Protein AF-Q8KLW8-F1 (afdb_monomer_lite)

pLDDT: mean 90.14, std 6.95, range [60.44, 97.25]

InterPro domains:
  IPR003679 Aminoglycoside N(3)-acetyltransferase-like [PF02522] (6-79)
  IPR003679 Aminoglycoside N(3)-acetyltransferase-like [PTHR11104] (5-79)
  IPR028345 Aminoglycoside 3-N-acetyltransferase-like [SSF110710] (2-79)

Structure (mmCIF, N/CA/C/O backbone):
data_AF-Q8KLW8-F1
#
_entry.id   AF-Q8KLW8-F1
#
loop_
_atom_site.group_PDB
_atom_site.id
_atom_site.type_symbol
_atom_site.label_atom_id
_atom_site.label_alt_id
_atom_site.label_comp_id
_atom_site.label_asym_id
_atom_site.label_entity_id
_atom_site.label_seq_id
_atom_site.pdbx_PDB_ins_code
_atom_site.Cartn_x
_atom_site.Cartn_y
_atom_site.Cartn_z
_atom_site.occupancy
_atom_site.B_iso_or_equiv
_atom_site.auth_seq_id
_atom_site.auth_comp_id
_atom_site.auth_asym_id
_atom_site.auth_atom_id
_atom_site.pdbx_PDB_model_num
ATOM 1 N N . ALA A 1 1 ? -2.479 11.472 8.873 1.00 60.44 1 ALA A N 1
ATOM 2 C CA . ALA A 1 1 ? -2.227 11.872 7.474 1.00 60.44 1 ALA A CA 1
ATOM 3 C C . ALA A 1 1 ? -3.554 12.273 6.837 1.00 60.44 1 ALA A C 1
ATOM 5 O O . ALA A 1 1 ? -4.484 11.481 6.897 1.00 60.44 1 ALA A O 1
ATOM 6 N N . THR A 1 2 ? -3.674 13.494 6.310 1.00 70.31 2 THR A N 1
ATOM 7 C CA . THR A 1 2 ? -4.938 14.055 5.779 1.00 70.31 2 THR A CA 1
ATOM 8 C C . THR A 1 2 ? -4.893 14.348 4.278 1.00 70.31 2 THR A C 1
ATOM 10 O O . THR A 1 2 ? -5.910 14.734 3.710 1.00 70.31 2 THR A O 1
ATOM 13 N N . SER A 1 3 ? -3.745 14.155 3.621 1.00 81.88 3 SER A N 1
ATOM 14 C CA . SER A 1 3 ? -3.602 14.447 2.195 1.00 81.88 3 SER A CA 1
ATOM 15 C C . SER A 1 3 ? -4.456 13.498 1.342 1.00 81.88 3 SER A C 1
ATOM 17 O O . SER A 1 3 ? -4.442 12.280 1.587 1.00 81.88 3 SER A O 1
ATOM 19 N N . PRO A 1 4 ? -5.193 14.020 0.346 1.00 82.75 4 PRO A N 1
ATOM 20 C CA . PRO A 1 4 ? -5.964 13.194 -0.573 1.00 82.75 4 PRO A CA 1
ATOM 21 C C . PRO A 1 4 ? -5.042 12.293 -1.401 1.00 82.75 4 PRO A C 1
ATOM 23 O O . PRO A 1 4 ? -3.856 12.582 -1.570 1.00 82.75 4 PRO A O 1
ATOM 26 N N . VAL A 1 5 ? -5.588 11.178 -1.880 1.00 89.25 5 VAL A N 1
ATOM 27 C CA . VAL A 1 5 ? -4.914 10.324 -2.865 1.00 89.25 5 VAL A CA 1
ATOM 28 C C . VAL A 1 5 ? -4.935 11.045 -4.213 1.00 89.25 5 VAL A C 1
ATOM 30 O O . VAL A 1 5 ?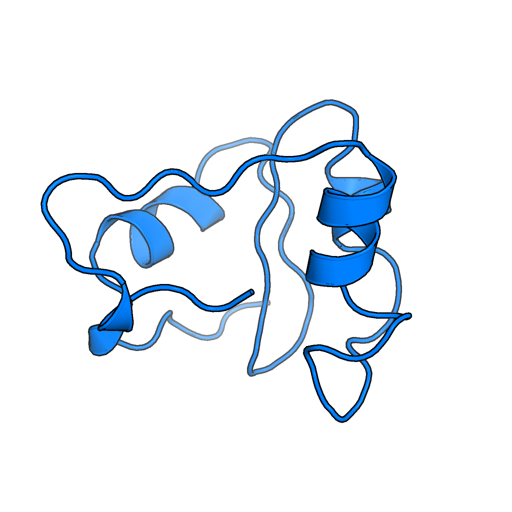 -5.897 11.752 -4.519 1.00 89.25 5 VAL A O 1
ATOM 33 N N . THR A 1 6 ? -3.870 10.919 -5.003 1.00 89.38 6 THR A N 1
ATOM 34 C CA . THR A 1 6 ? -3.835 11.529 -6.332 1.00 89.38 6 THR A CA 1
ATOM 35 C C . THR A 1 6 ? -4.852 10.829 -7.252 1.00 89.38 6 THR A C 1
ATOM 37 O O . THR A 1 6 ? -4.998 9.606 -7.176 1.00 89.38 6 THR A O 1
ATOM 40 N N . PRO A 1 7 ? -5.611 11.562 -8.091 1.00 86.81 7 PRO A N 1
ATOM 41 C CA . PRO A 1 7 ? -6.717 10.973 -8.857 1.00 86.81 7 PRO A CA 1
ATOM 42 C C . PRO A 1 7 ? -6.317 9.841 -9.816 1.00 86.81 7 PRO A C 1
ATOM 44 O O . PRO A 1 7 ? -7.148 9.002 -10.152 1.00 86.81 7 PRO A O 1
ATOM 47 N N . ASP A 1 8 ? -5.057 9.809 -10.244 1.00 89.88 8 ASP A N 1
ATOM 48 C CA . ASP A 1 8 ? -4.476 8.809 -11.142 1.00 89.88 8 ASP A CA 1
ATOM 49 C C . ASP A 1 8 ? -4.302 7.422 -10.498 1.00 89.88 8 ASP A C 1
ATOM 51 O O . ASP A 1 8 ? -4.283 6.425 -11.213 1.00 89.88 8 ASP A O 1
ATOM 55 N N . LEU A 1 9 ? -4.267 7.324 -9.162 1.00 89.88 9 LEU A N 1
ATOM 56 C CA . LEU A 1 9 ? -4.162 6.046 -8.436 1.00 89.88 9 LEU A CA 1
ATOM 57 C C . LEU A 1 9 ? -5.491 5.275 -8.331 1.00 89.88 9 LEU A C 1
ATOM 59 O O . LEU A 1 9 ? -5.513 4.131 -7.867 1.00 89.88 9 LEU A O 1
ATOM 63 N N . GLY A 1 10 ? -6.607 5.897 -8.719 1.00 90.44 10 GLY A N 1
ATOM 64 C CA . GLY A 1 10 ? -7.927 5.271 -8.765 1.00 90.44 10 GLY A CA 1
ATOM 65 C C . GLY A 1 10 ? -8.700 5.218 -7.437 1.00 90.44 10 GLY A C 1
ATOM 66 O O . GLY A 1 10 ? -8.202 5.503 -6.345 1.00 90.44 10 GLY A O 1
ATOM 67 N N . VAL A 1 11 ? -9.976 4.827 -7.545 1.00 93.06 11 VAL A N 1
ATOM 68 C CA . VAL A 1 11 ? -10.957 4.859 -6.440 1.00 93.06 11 VAL A CA 1
ATOM 69 C C . VAL A 1 11 ? -10.632 3.892 -5.299 1.00 93.06 11 VAL A C 1
ATOM 71 O O . VAL A 1 11 ? -10.959 4.168 -4.145 1.00 93.06 11 VAL A O 1
ATOM 74 N N . VAL A 1 12 ? -9.979 2.762 -5.589 1.00 93.50 12 VAL A N 1
ATOM 75 C CA . VAL A 1 12 ? -9.610 1.773 -4.563 1.00 93.50 12 VAL A CA 1
ATOM 76 C C . VAL A 1 12 ? -8.626 2.393 -3.580 1.00 93.50 12 VAL A C 1
ATOM 78 O O . VAL A 1 12 ? -8.877 2.375 -2.380 1.00 93.50 12 VAL A O 1
ATOM 81 N N . SER A 1 13 ? -7.564 3.020 -4.084 1.00 92.19 13 SER A N 1
ATOM 82 C CA . SER A 1 13 ? -6.563 3.702 -3.266 1.00 92.19 13 SER A CA 1
ATOM 83 C C . SER A 1 13 ? -7.196 4.781 -2.390 1.00 92.19 13 SER A C 1
ATOM 85 O O . SER A 1 13 ? -6.882 4.858 -1.207 1.00 92.19 13 SER A O 1
ATOM 87 N N . ASP A 1 14 ? -8.126 5.571 -2.939 1.00 91.81 14 ASP A N 1
ATOM 88 C CA . ASP A 1 14 ? -8.806 6.655 -2.225 1.00 91.81 14 ASP A CA 1
ATOM 89 C C . ASP A 1 14 ? -9.799 6.147 -1.160 1.00 91.81 14 ASP A C 1
ATOM 91 O O . ASP A 1 14 ? -9.897 6.716 -0.076 1.00 91.81 14 ASP A O 1
ATOM 95 N N . THR A 1 15 ? -10.500 5.043 -1.411 1.00 94.81 15 THR A N 1
ATOM 96 C CA . THR A 1 15 ? -11.467 4.469 -0.457 1.00 94.81 15 THR A CA 1
ATOM 97 C C . THR A 1 15 ? -10.805 3.613 0.622 1.00 94.81 15 THR A C 1
ATOM 99 O O . THR A 1 15 ? -11.167 3.723 1.794 1.00 94.81 15 THR A O 1
ATOM 102 N N . PHE A 1 16 ? -9.808 2.804 0.256 1.00 95.31 16 PHE A N 1
ATOM 103 C CA . PHE A 1 16 ? -9.195 1.795 1.118 1.00 95.31 16 PHE A CA 1
ATOM 104 C C . PHE A 1 16 ? -8.606 2.384 2.400 1.00 95.31 16 PHE A C 1
ATOM 106 O O . PHE A 1 16 ? -8.893 1.894 3.489 1.00 95.31 16 PHE A O 1
ATOM 113 N N . TRP A 1 17 ? -7.847 3.482 2.308 1.00 94.00 17 TRP A N 1
ATOM 114 C CA . TRP A 1 17 ? -7.205 4.080 3.486 1.00 94.00 17 TRP A CA 1
ATOM 115 C C . TRP A 1 17 ? -8.190 4.660 4.513 1.00 94.00 17 TRP A C 1
ATOM 117 O O . TRP A 1 17 ? -7.786 4.948 5.638 1.00 94.00 17 TRP A O 1
ATOM 127 N N . ARG A 1 18 ? -9.460 4.857 4.132 1.00 93.75 18 ARG A N 1
ATOM 128 C CA . ARG A 1 18 ? -10.529 5.386 4.996 1.00 93.75 18 ARG A CA 1
ATOM 129 C C . ARG A 1 18 ? -11.364 4.300 5.665 1.00 93.75 18 ARG A C 1
ATOM 131 O O . ARG A 1 18 ? -12.251 4.625 6.453 1.00 93.75 18 ARG A O 1
ATOM 138 N N . LEU A 1 19 ? -11.113 3.030 5.353 1.00 96.38 19 LEU A N 1
ATOM 139 C CA . LEU A 1 19 ? -11.813 1.929 5.998 1.00 96.38 19 LEU A CA 1
ATOM 140 C C . LEU A 1 19 ? -11.401 1.813 7.479 1.00 96.38 19 LEU A C 1
ATOM 142 O O . LEU A 1 19 ? -10.267 2.145 7.841 1.00 96.38 19 LEU A O 1
ATOM 146 N N . PRO A 1 20 ? -12.295 1.316 8.354 1.00 96.00 20 PRO A N 1
ATOM 147 C CA . PRO A 1 20 ? -11.950 1.042 9.743 1.00 96.00 20 PRO A CA 1
ATOM 148 C C . PRO A 1 20 ? -10.734 0.115 9.849 1.00 96.00 20 PRO A C 1
ATOM 150 O O . PRO A 1 20 ? -10.612 -0.851 9.098 1.00 96.00 20 PRO A O 1
ATOM 153 N N . ASN A 1 21 ? -9.865 0.382 10.826 1.00 94.69 21 ASN A N 1
ATOM 154 C CA . ASN A 1 21 ? -8.665 -0.410 11.129 1.00 94.69 21 ASN A CA 1
ATOM 155 C C . ASN A 1 21 ? -7.575 -0.419 10.038 1.00 94.69 21 ASN A C 1
ATOM 157 O O . ASN A 1 21 ? -6.621 -1.191 10.144 1.00 94.69 21 ASN A O 1
ATOM 161 N N . VAL A 1 22 ? -7.668 0.449 9.026 1.00 96.62 22 VAL A N 1
ATOM 162 C CA . VAL A 1 22 ? -6.583 0.662 8.061 1.00 96.62 22 VAL A CA 1
ATOM 163 C C . VAL A 1 22 ? -5.594 1.678 8.619 1.00 96.62 22 VAL A C 1
ATOM 165 O O . VAL A 1 22 ? -5.965 2.771 9.050 1.00 96.62 22 VAL A O 1
ATOM 168 N N . LYS A 1 23 ? -4.311 1.314 8.626 1.00 94.62 23 LYS A N 1
ATOM 169 C CA . LYS A 1 23 ? -3.218 2.206 9.011 1.00 94.62 23 LYS A CA 1
ATOM 170 C C . LYS A 1 23 ? -2.664 2.891 7.765 1.00 94.62 23 LYS A C 1
ATOM 172 O O . LYS A 1 23 ? -2.561 2.269 6.711 1.00 94.62 23 LYS A O 1
ATOM 177 N N . ARG A 1 24 ? -2.290 4.167 7.881 1.00 93.12 24 ARG A N 1
ATOM 178 C CA . ARG A 1 24 ? -1.703 4.955 6.785 1.00 93.12 24 ARG A CA 1
ATOM 179 C C . ARG A 1 24 ? -0.443 5.672 7.256 1.00 93.12 24 ARG A C 1
ATOM 181 O O . ARG A 1 24 ? -0.476 6.327 8.298 1.00 93.12 24 ARG A O 1
ATOM 188 N N . SER A 1 25 ? 0.635 5.584 6.479 1.00 90.31 25 SER A N 1
ATOM 189 C CA . SER A 1 25 ? 1.878 6.298 6.781 1.00 90.31 25 SER A CA 1
ATOM 190 C C . SER A 1 25 ? 1.722 7.818 6.626 1.00 90.31 25 SER A C 1
ATOM 192 O O . SER A 1 25 ? 0.839 8.322 5.925 1.00 90.31 25 SER A O 1
ATOM 194 N N . ALA A 1 26 ? 2.572 8.580 7.316 1.00 86.56 26 ALA A N 1
ATOM 195 C CA . ALA A 1 26 ? 2.530 10.042 7.340 1.00 86.56 26 ALA A CA 1
ATOM 196 C C . ALA A 1 26 ? 3.541 10.667 6.358 1.00 86.56 26 ALA A C 1
ATOM 198 O O . ALA A 1 26 ? 4.499 11.309 6.776 1.00 86.56 26 ALA A O 1
ATOM 199 N N . HIS A 1 27 ? 3.325 10.482 5.050 1.00 84.06 27 HIS A N 1
ATOM 200 C CA . HIS A 1 27 ? 4.196 11.006 3.986 1.00 84.06 27 HIS A CA 1
ATOM 201 C C . HIS A 1 27 ? 3.388 11.427 2.739 1.00 84.06 27 HIS A C 1
ATOM 203 O O . HIS A 1 27 ? 2.305 10.881 2.532 1.00 84.06 27 HIS A O 1
ATOM 209 N N . PRO A 1 28 ? 3.868 12.348 1.876 1.00 83.25 28 PRO A N 1
ATOM 210 C CA . PRO A 1 28 ? 3.212 12.640 0.595 1.00 83.25 28 PRO A CA 1
ATOM 211 C C . PRO A 1 28 ? 3.043 11.410 -0.312 1.00 83.25 28 PRO A C 1
ATOM 213 O O . PRO A 1 28 ? 1.984 11.229 -0.903 1.00 83.25 28 PRO A O 1
ATOM 216 N N . PHE A 1 29 ? 4.038 10.518 -0.343 1.00 84.50 29 PHE A N 1
ATOM 217 C CA . PHE A 1 29 ? 3.965 9.200 -0.996 1.00 84.50 29 PHE A CA 1
ATOM 218 C C . PHE A 1 29 ? 3.491 8.119 -0.006 1.00 84.50 29 PHE A C 1
ATOM 220 O O . PHE A 1 29 ? 4.221 7.185 0.314 1.00 84.50 29 PHE A O 1
ATOM 227 N N . ALA A 1 30 ? 2.318 8.322 0.595 1.00 89.50 30 ALA A N 1
ATOM 228 C CA . ALA A 1 30 ? 1.815 7.455 1.661 1.00 89.50 30 ALA A CA 1
ATOM 229 C C . ALA A 1 30 ? 1.462 6.040 1.177 1.00 89.50 30 ALA A C 1
ATOM 231 O O . ALA A 1 30 ? 0.930 5.859 0.087 1.00 89.50 30 ALA A O 1
ATOM 232 N N . PHE A 1 31 ? 1.621 5.072 2.080 1.00 92.44 31 PHE A N 1
ATOM 233 C CA . PHE A 1 31 ? 1.121 3.705 1.944 1.00 92.44 31 PHE A CA 1
ATOM 234 C C . PHE A 1 31 ? 0.014 3.462 2.970 1.00 92.44 31 PHE A C 1
ATOM 236 O O . PHE A 1 31 ? 0.040 4.027 4.069 1.00 92.44 31 PHE A O 1
ATOM 243 N N . ALA A 1 32 ? -0.957 2.624 2.611 1.00 94.62 32 ALA A N 1
ATOM 244 C CA . ALA A 1 32 ? -2.019 2.174 3.500 1.00 94.62 32 ALA A CA 1
ATOM 245 C C . ALA A 1 32 ? -1.968 0.648 3.629 1.00 94.62 32 ALA A C 1
ATOM 247 O O . ALA A 1 32 ? -1.755 -0.045 2.638 1.00 94.62 32 ALA A O 1
ATOM 248 N N . ALA A 1 33 ? -2.167 0.131 4.838 1.00 96.56 33 ALA A N 1
ATOM 249 C CA . ALA A 1 33 ? -2.126 -1.298 5.124 1.00 96.56 33 ALA A CA 1
ATOM 250 C C . ALA A 1 33 ? -3.199 -1.685 6.145 1.00 96.56 33 ALA A C 1
ATOM 252 O O . ALA A 1 33 ? -3.533 -0.914 7.048 1.00 96.56 33 ALA A O 1
ATOM 253 N N . ALA A 1 34 ? -3.723 -2.899 6.012 1.00 97.25 34 ALA A N 1
ATOM 254 C CA . ALA A 1 34 ? -4.746 -3.461 6.884 1.00 97.25 34 ALA A CA 1
ATOM 255 C C . ALA A 1 34 ? -4.344 -4.871 7.330 1.00 97.25 34 ALA A C 1
ATOM 257 O O . ALA A 1 34 ? -3.644 -5.578 6.608 1.00 97.25 34 ALA A O 1
ATOM 258 N N . GLY A 1 35 ? -4.811 -5.282 8.508 1.00 97.12 35 GLY A N 1
ATOM 259 C CA . GLY A 1 35 ? -4.548 -6.612 9.059 1.00 97.12 35 GLY A CA 1
ATOM 260 C C . GLY A 1 35 ? -3.367 -6.673 10.039 1.00 97.12 35 GLY A C 1
ATOM 261 O O . GLY A 1 35 ? -2.808 -5.638 10.409 1.00 97.12 35 GLY A O 1
ATOM 262 N N . PRO A 1 36 ? -2.993 -7.886 10.491 1.00 96.31 36 PRO A N 1
ATOM 263 C CA . PRO A 1 36 ? -2.065 -8.085 11.612 1.00 96.31 36 PRO A CA 1
ATOM 264 C C . PRO A 1 36 ? -0.670 -7.483 11.406 1.00 96.31 36 PRO A C 1
ATOM 266 O O . PRO A 1 36 ? -0.032 -7.072 12.368 1.00 96.31 36 PRO A O 1
ATOM 269 N N . GLN A 1 37 ? -0.212 -7.397 10.156 1.00 96.69 37 GLN A N 1
ATOM 270 C CA . GLN A 1 37 ? 1.112 -6.882 9.792 1.00 96.69 37 GLN A CA 1
ATOM 271 C C . GLN A 1 37 ? 1.090 -5.410 9.359 1.00 96.69 37 GLN A C 1
ATOM 273 O O . GLN A 1 37 ? 2.127 -4.870 8.986 1.00 96.69 37 GLN A O 1
ATOM 278 N N . ALA A 1 38 ? -0.062 -4.728 9.413 1.00 96.25 38 ALA A N 1
ATOM 279 C CA . ALA A 1 38 ? -0.194 -3.364 8.899 1.00 96.25 38 ALA A CA 1
ATOM 280 C C . ALA A 1 38 ? 0.814 -2.393 9.528 1.00 96.25 38 ALA A C 1
ATOM 282 O O . ALA A 1 38 ? 1.440 -1.610 8.824 1.00 96.25 38 ALA A O 1
ATOM 283 N N . GLU A 1 39 ? 0.990 -2.467 10.848 1.00 94.88 39 GLU A N 1
ATOM 284 C CA . GLU A 1 39 ? 1.922 -1.605 11.582 1.00 94.88 39 GLU A CA 1
ATOM 285 C C . GLU A 1 39 ? 3.379 -1.868 11.228 1.00 94.88 39 GLU A C 1
ATOM 287 O O . GLU A 1 39 ? 4.149 -0.922 11.119 1.00 94.88 39 GLU A O 1
ATOM 292 N N . GLN A 1 40 ? 3.730 -3.133 10.998 1.00 94.50 40 GLN A N 1
ATOM 293 C CA . GLN A 1 40 ? 5.056 -3.516 10.533 1.00 94.50 40 GLN A CA 1
ATOM 294 C C . GLN A 1 40 ? 5.302 -2.986 9.117 1.00 94.50 40 GLN A C 1
ATOM 296 O O . GLN A 1 40 ? 6.344 -2.404 8.862 1.00 94.50 40 GLN A O 1
ATOM 301 N N . ILE A 1 41 ? 4.345 -3.145 8.198 1.00 95.00 41 ILE A N 1
ATOM 302 C CA . ILE A 1 41 ? 4.507 -2.755 6.788 1.00 95.00 41 ILE A CA 1
ATOM 303 C C . ILE A 1 41 ? 4.696 -1.245 6.637 1.00 95.00 41 ILE A C 1
ATOM 305 O O . ILE A 1 41 ? 5.548 -0.801 5.873 1.00 95.00 41 ILE A O 1
ATOM 309 N N . ILE A 1 42 ? 3.898 -0.449 7.348 1.00 93.44 42 ILE A N 1
ATOM 310 C CA . ILE A 1 42 ? 3.977 1.014 7.274 1.00 93.44 42 ILE A CA 1
ATOM 311 C C . ILE A 1 42 ? 4.875 1.613 8.363 1.00 93.44 42 ILE A C 1
ATOM 313 O O . ILE A 1 42 ? 4.753 2.807 8.649 1.00 93.44 42 ILE A O 1
ATOM 317 N N . SER A 1 43 ? 5.724 0.792 8.993 1.00 82.50 43 SER A N 1
ATOM 318 C CA . SER A 1 43 ? 6.646 1.260 10.020 1.00 82.50 43 SER A CA 1
ATOM 319 C C . SER A 1 43 ? 7.660 2.232 9.423 1.00 82.50 43 SER A C 1
ATOM 321 O O . SER A 1 43 ? 8.031 2.138 8.253 1.00 82.50 43 SER A O 1
ATOM 323 N N . ASP A 1 44 ? 8.140 3.133 10.277 1.00 78.00 44 ASP A N 1
ATOM 324 C CA . ASP A 1 44 ? 9.213 4.085 9.994 1.00 78.00 44 ASP A CA 1
ATOM 325 C C . ASP A 1 44 ? 8.849 5.231 9.026 1.00 78.00 44 ASP A C 1
ATOM 327 O O . ASP A 1 44 ? 7.894 5.160 8.245 1.00 78.00 44 ASP A O 1
ATOM 331 N N . PRO A 1 45 ? 9.589 6.353 9.082 1.00 79.69 45 PRO A N 1
ATOM 332 C CA . PRO A 1 45 ? 9.494 7.388 8.064 1.00 79.69 45 PRO A CA 1
ATOM 333 C C . PRO A 1 45 ? 9.804 6.805 6.684 1.00 79.69 45 PRO A C 1
ATOM 335 O O . PRO A 1 45 ? 10.763 6.049 6.525 1.00 79.69 45 PRO A O 1
ATOM 338 N N . LEU A 1 46 ? 9.014 7.183 5.676 1.00 78.19 46 LEU A N 1
ATOM 339 C CA . LEU A 1 46 ? 9.247 6.710 4.317 1.00 78.19 46 LEU A CA 1
ATOM 340 C C . LEU A 1 46 ? 10.639 7.169 3.838 1.00 78.19 46 LEU A C 1
ATOM 342 O O . LEU A 1 46 ? 10.906 8.374 3.854 1.00 78.19 46 LEU A O 1
ATOM 346 N N . PRO A 1 47 ? 11.522 6.250 3.410 1.00 80.75 47 PRO A N 1
ATOM 347 C CA . PRO A 1 47 ? 12.842 6.616 2.918 1.00 80.75 47 PRO A CA 1
ATOM 348 C C . PRO A 1 47 ? 12.759 7.324 1.559 1.00 80.75 47 PRO A C 1
ATOM 350 O O . PRO A 1 47 ? 11.782 7.194 0.821 1.00 80.75 47 PRO A O 1
ATOM 353 N N . LEU A 1 48 ? 13.820 8.048 1.201 1.00 80.56 48 LEU A N 1
ATOM 354 C CA . LEU A 1 48 ? 14.024 8.588 -0.142 1.00 80.56 48 LEU A CA 1
ATOM 355 C C . LEU A 1 48 ? 15.218 7.853 -0.778 1.00 80.56 48 LEU A C 1
ATOM 357 O O . LEU A 1 48 ? 16.325 7.967 -0.252 1.00 80.56 48 LEU A O 1
ATOM 361 N N . PRO A 1 49 ? 15.031 7.095 -1.875 1.00 82.50 49 PRO A N 1
ATOM 362 C CA . PRO A 1 49 ? 13.793 6.926 -2.640 1.00 82.50 49 PRO A CA 1
ATOM 363 C C . PRO A 1 49 ? 12.749 6.027 -1.936 1.00 82.50 49 PRO A C 1
ATOM 365 O O . PRO A 1 49 ? 13.120 5.138 -1.158 1.00 82.50 49 PRO A O 1
ATOM 368 N N . PRO A 1 50 ? 11.449 6.212 -2.247 1.00 79.44 50 PRO A N 1
ATOM 369 C CA . PRO A 1 50 ? 10.337 5.537 -1.568 1.00 79.44 50 PRO A CA 1
ATOM 370 C C . PRO A 1 50 ? 10.252 4.026 -1.813 1.00 79.44 50 PRO A C 1
ATOM 372 O O . PRO A 1 50 ? 9.536 3.364 -1.074 1.00 79.44 50 PRO A O 1
ATOM 375 N N . HIS A 1 51 ? 10.999 3.482 -2.781 1.00 83.94 51 HIS A N 1
ATOM 376 C CA . HIS A 1 51 ? 11.103 2.044 -3.092 1.00 83.94 51 HIS A CA 1
ATOM 377 C C . HIS A 1 51 ? 12.478 1.455 -2.725 1.00 83.94 51 HIS A C 1
ATOM 379 O O . HIS A 1 51 ? 12.961 0.512 -3.339 1.00 83.94 51 HIS A O 1
ATOM 385 N N . SER A 1 52 ? 13.165 2.042 -1.745 1.00 87.00 52 SER A N 1
ATOM 386 C CA . SER A 1 52 ? 14.431 1.499 -1.232 1.00 87.00 52 SER A CA 1
ATOM 387 C C . SER A 1 52 ? 14.205 0.276 -0.322 1.00 87.00 52 SER A C 1
ATOM 389 O O . SER A 1 52 ? 13.068 0.010 0.072 1.00 87.00 52 SER A O 1
ATOM 391 N N . PRO A 1 53 ? 15.256 -0.467 0.074 1.00 89.00 53 PRO A N 1
ATOM 392 C CA . PRO A 1 53 ? 15.122 -1.618 0.976 1.00 89.00 53 PRO A CA 1
ATOM 393 C C . PRO A 1 53 ? 14.449 -1.316 2.325 1.00 89.00 53 PRO A C 1
ATOM 395 O O . PRO A 1 53 ? 13.895 -2.207 2.946 1.00 89.00 53 PRO A O 1
ATOM 398 N N . ALA A 1 54 ? 14.442 -0.056 2.771 1.00 88.31 54 ALA A N 1
ATOM 399 C CA . ALA A 1 54 ? 13.734 0.364 3.983 1.00 88.31 54 ALA A CA 1
ATOM 400 C C . ALA A 1 54 ? 12.271 0.788 3.721 1.00 88.31 54 ALA A C 1
ATOM 402 O O . ALA A 1 54 ? 11.636 1.408 4.578 1.00 88.31 54 ALA A O 1
ATOM 403 N N . SER A 1 55 ? 11.729 0.535 2.527 1.00 90.81 55 SER A N 1
ATOM 404 C CA . SER A 1 55 ? 10.382 0.955 2.126 1.00 90.81 55 SER A CA 1
ATOM 405 C C . SER A 1 55 ? 9.283 -0.010 2.584 1.00 90.81 55 SER A C 1
ATOM 407 O O . SER A 1 55 ? 9.547 -1.185 2.842 1.0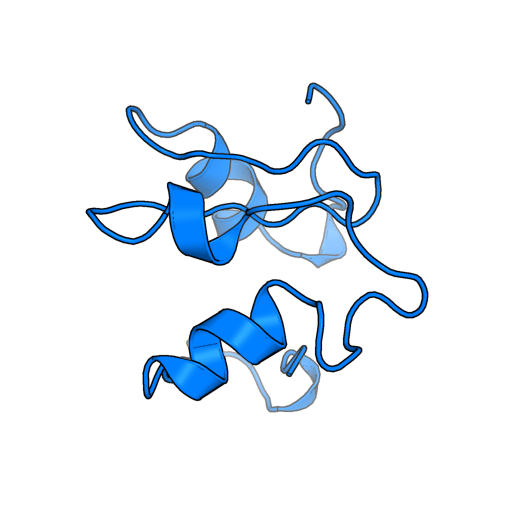0 90.81 55 SER A O 1
ATOM 409 N N . PRO A 1 56 ? 8.020 0.443 2.658 1.00 93.31 56 PRO A N 1
ATOM 410 C CA . PRO A 1 56 ? 6.879 -0.445 2.853 1.00 93.31 56 PRO A CA 1
ATOM 411 C C . PRO A 1 56 ? 6.788 -1.554 1.799 1.00 93.31 56 PRO A C 1
ATOM 413 O O . PRO A 1 56 ? 6.422 -2.676 2.131 1.00 93.31 56 PRO A O 1
ATOM 416 N N . VAL A 1 57 ? 7.176 -1.273 0.549 1.00 92.69 57 VAL A N 1
ATOM 417 C CA . VAL A 1 57 ? 7.198 -2.273 -0.533 1.00 92.69 57 VAL A CA 1
ATOM 418 C C . VAL A 1 57 ? 8.216 -3.375 -0.245 1.00 92.69 57 VAL A C 1
ATOM 420 O O . VAL A 1 57 ? 7.886 -4.551 -0.369 1.00 92.69 57 VAL A O 1
ATOM 423 N N . ALA A 1 58 ? 9.418 -3.014 0.211 1.00 92.62 58 ALA A N 1
ATOM 424 C CA . ALA A 1 58 ? 10.432 -3.990 0.603 1.00 92.62 58 ALA A CA 1
ATOM 425 C C . ALA A 1 58 ? 9.946 -4.884 1.755 1.00 92.62 58 ALA A C 1
ATOM 427 O O . ALA A 1 58 ? 10.100 -6.097 1.685 1.00 92.62 58 ALA A O 1
ATOM 428 N N . ARG A 1 59 ? 9.258 -4.316 2.755 1.00 93.69 59 ARG A N 1
ATOM 429 C CA . ARG A 1 59 ? 8.662 -5.099 3.852 1.00 93.69 59 ARG A CA 1
ATOM 430 C C . ARG A 1 59 ? 7.573 -6.056 3.366 1.00 93.69 59 ARG A C 1
ATOM 432 O O . ARG A 1 59 ? 7.492 -7.176 3.848 1.00 93.69 59 ARG A O 1
ATOM 439 N N . VAL A 1 60 ? 6.735 -5.644 2.410 1.00 95.06 60 VAL A N 1
ATOM 440 C CA . VAL A 1 60 ? 5.752 -6.550 1.786 1.00 95.06 60 VAL A CA 1
ATOM 441 C C . VAL A 1 60 ? 6.464 -7.696 1.066 1.00 95.06 60 VAL A C 1
ATOM 443 O O . VAL A 1 60 ? 6.045 -8.840 1.204 1.00 95.06 60 VAL A O 1
ATOM 446 N N . HIS A 1 61 ? 7.554 -7.410 0.353 1.00 94.44 61 HIS A N 1
ATOM 447 C CA . HIS A 1 61 ? 8.363 -8.429 -0.314 1.00 94.44 61 HIS A CA 1
ATOM 448 C C . HIS A 1 61 ? 9.028 -9.399 0.681 1.00 94.44 61 HIS A C 1
ATOM 450 O O . HIS A 1 61 ? 8.983 -10.605 0.476 1.00 94.4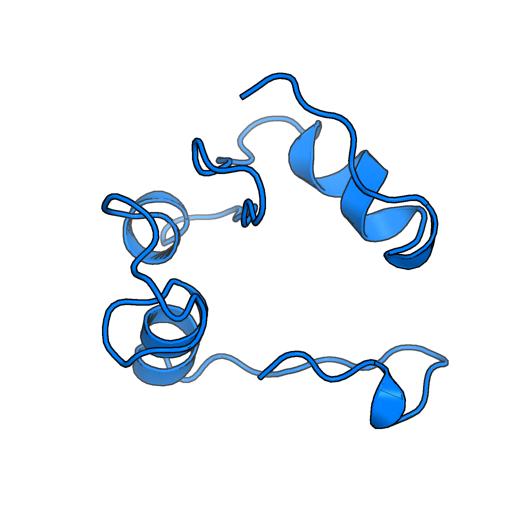4 61 HIS A O 1
ATOM 456 N N . GLU A 1 62 ? 9.594 -8.903 1.786 1.00 95.06 62 GLU A N 1
ATOM 457 C CA . GLU A 1 62 ? 10.164 -9.725 2.873 1.00 95.06 62 GLU A CA 1
ATOM 458 C C . GLU A 1 62 ? 9.132 -10.637 3.555 1.00 95.06 62 GLU A C 1
ATOM 460 O O . GLU A 1 62 ? 9.498 -11.636 4.170 1.00 95.06 62 GLU A O 1
ATOM 465 N N . LEU A 1 63 ? 7.848 -10.291 3.450 1.00 96.00 63 LEU A N 1
ATOM 466 C CA . LEU A 1 63 ? 6.716 -11.064 3.959 1.00 96.00 63 LEU A CA 1
ATOM 467 C C . LEU A 1 63 ? 6.091 -11.983 2.892 1.00 96.00 63 LEU A C 1
ATOM 469 O O . LEU A 1 63 ? 4.948 -12.407 3.061 1.00 96.00 63 LEU A O 1
ATOM 473 N N . ASP A 1 64 ? 6.807 -12.261 1.796 1.00 96.50 64 ASP A N 1
ATOM 474 C CA . ASP A 1 64 ? 6.337 -13.055 0.649 1.00 96.50 64 ASP A CA 1
ATOM 475 C C . ASP A 1 64 ? 5.033 -12.513 0.023 1.00 96.50 64 ASP A C 1
ATOM 477 O O . ASP A 1 64 ? 4.191 -13.253 -0.499 1.00 96.50 64 ASP A O 1
ATOM 481 N 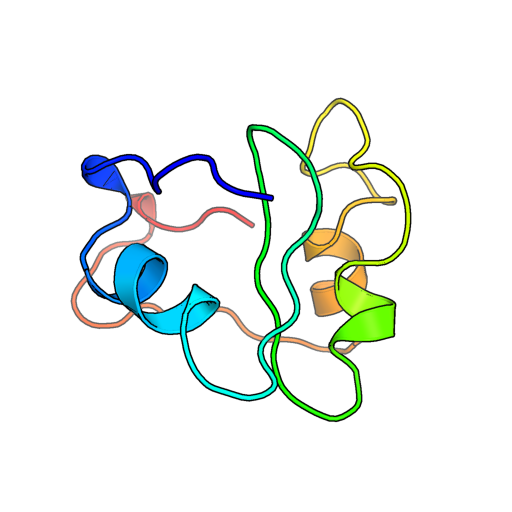N . GLY A 1 65 ? 4.840 -11.193 0.087 1.00 95.94 65 GLY A N 1
ATOM 482 C CA . GLY A 1 65 ? 3.674 -10.513 -0.460 1.00 95.94 65 GLY A CA 1
ATOM 483 C C . GLY A 1 65 ? 3.593 -10.591 -1.986 1.00 95.94 65 GLY A C 1
ATOM 484 O O . GLY A 1 65 ? 4.592 -10.712 -2.692 1.00 95.94 65 GLY A O 1
ATOM 485 N N . GLN A 1 66 ? 2.372 -10.488 -2.509 1.00 96.06 66 GLN A N 1
ATOM 486 C CA . GLN A 1 66 ? 2.089 -10.601 -3.940 1.00 96.06 66 GLN A CA 1
ATOM 487 C C . GLN A 1 66 ? 1.497 -9.310 -4.503 1.00 96.06 66 GLN A C 1
ATOM 489 O O . GLN A 1 66 ? 0.751 -8.600 -3.827 1.00 96.06 66 GLN A O 1
ATOM 494 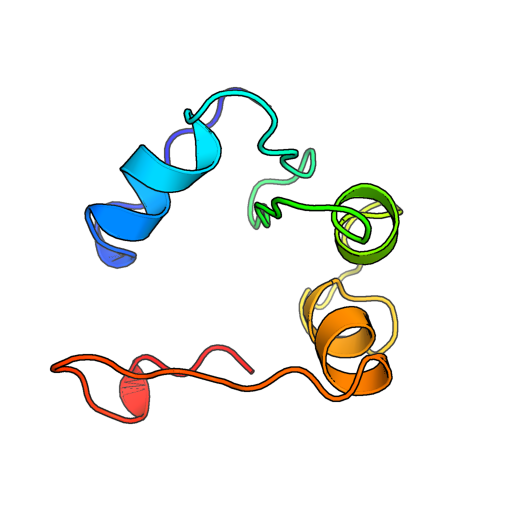N N . VAL A 1 67 ? 1.785 -9.047 -5.778 1.00 95.56 67 VAL A N 1
ATOM 495 C CA . VAL A 1 67 ? 1.153 -7.970 -6.547 1.00 95.56 67 VAL A CA 1
ATOM 496 C C . VAL A 1 67 ? -0.059 -8.527 -7.279 1.00 95.56 67 VAL A C 1
ATOM 498 O O . VAL A 1 67 ? 0.052 -9.485 -8.043 1.00 95.56 67 VAL A O 1
ATOM 501 N N . LEU A 1 68 ? -1.216 -7.903 -7.070 1.00 95.44 68 LEU A N 1
ATOM 502 C CA . LEU A 1 68 ? -2.457 -8.248 -7.751 1.00 95.44 68 LEU A CA 1
ATOM 503 C C . LEU A 1 68 ? -2.868 -7.111 -8.693 1.00 95.44 68 LEU A C 1
ATOM 505 O O . LEU A 1 68 ? -3.249 -6.032 -8.245 1.00 95.44 68 LEU A O 1
ATOM 509 N N . LEU A 1 69 ? -2.827 -7.379 -9.998 1.00 95.75 69 LEU A N 1
ATOM 510 C CA . LEU A 1 69 ? -3.295 -6.465 -11.040 1.00 95.75 69 LEU A CA 1
ATOM 511 C C . LEU A 1 69 ? -4.698 -6.895 -11.492 1.00 95.75 69 LEU A C 1
ATOM 513 O O . LEU A 1 69 ? -4.871 -7.982 -12.042 1.00 95.75 69 LEU A O 1
ATOM 517 N N . LEU A 1 70 ? -5.710 -6.056 -11.252 1.00 94.75 70 LEU A N 1
ATOM 518 C CA . LEU A 1 70 ? -7.109 -6.339 -11.600 1.00 94.75 70 LEU A CA 1
ATOM 519 C C . LEU A 1 70 ? -7.587 -5.397 -12.703 1.00 94.75 70 LEU A C 1
ATOM 521 O O . LEU A 1 70 ? -7.851 -4.226 -12.450 1.00 94.75 70 LEU A O 1
ATOM 525 N N . GLY A 1 71 ? -7.718 -5.917 -13.925 1.00 94.88 71 GLY A N 1
ATOM 526 C CA . GLY A 1 71 ? -8.215 -5.140 -15.066 1.00 94.88 71 GLY A CA 1
ATOM 527 C C . GLY A 1 71 ? -7.255 -4.054 -15.571 1.00 94.88 71 GLY A C 1
ATOM 528 O O . GLY A 1 71 ? -7.691 -3.168 -16.300 1.00 94.88 71 GLY A O 1
ATOM 529 N N . VAL A 1 72 ? -5.973 -4.120 -15.194 1.00 94.75 72 VAL A N 1
ATOM 530 C CA . VAL A 1 72 ? -4.907 -3.178 -15.585 1.00 94.75 72 VAL A CA 1
ATOM 531 C C . VAL A 1 72 ? -3.675 -3.921 -16.111 1.00 94.75 72 VAL A C 1
ATOM 533 O O . VAL A 1 72 ? -3.525 -5.123 -15.880 1.00 94.75 72 VAL A O 1
ATOM 536 N N . GLY A 1 73 ? -2.808 -3.205 -16.831 1.00 94.44 73 GLY A N 1
ATOM 537 C CA . GLY A 1 73 ? -1.523 -3.712 -17.309 1.00 94.44 73 GLY A CA 1
ATOM 538 C C . GLY A 1 73 ? -0.396 -3.566 -16.283 1.00 94.44 73 GLY A C 1
ATOM 539 O O . GLY A 1 73 ? -0.587 -3.089 -15.164 1.00 94.44 73 GLY A O 1
ATOM 540 N N . HI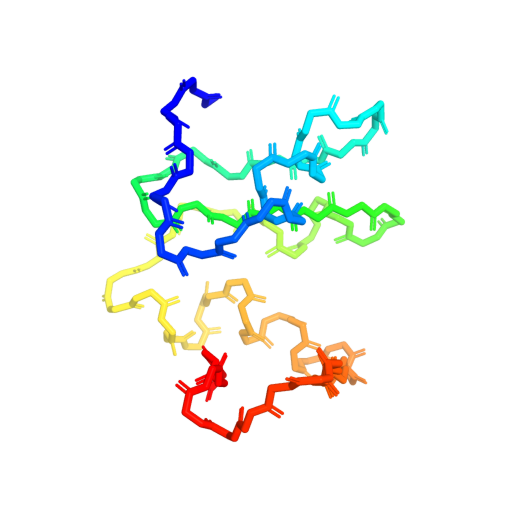S A 1 74 ? 0.808 -3.994 -16.675 1.00 93.56 74 HIS A N 1
ATOM 541 C CA . HIS A 1 74 ? 2.004 -3.910 -15.827 1.00 93.56 74 HIS A CA 1
ATOM 542 C C . HIS A 1 74 ? 2.532 -2.474 -15.661 1.00 93.56 74 HIS A C 1
ATOM 544 O O . HIS A 1 74 ? 3.353 -2.220 -14.790 1.00 93.56 74 HIS A O 1
ATOM 550 N N . ASP A 1 75 ? 2.042 -1.529 -16.462 1.00 92.06 75 ASP A N 1
ATOM 551 C CA . ASP A 1 75 ? 2.280 -0.092 -16.313 1.00 92.06 75 ASP A CA 1
ATOM 552 C C . ASP A 1 75 ? 1.764 0.463 -14.975 1.00 92.06 75 ASP A C 1
ATOM 554 O O . ASP A 1 75 ? 2.298 1.447 -14.473 1.00 92.06 75 ASP A O 1
ATOM 558 N N . ALA A 1 76 ? 0.779 -0.205 -14.367 1.00 88.75 76 ALA A N 1
ATOM 559 C CA . ALA A 1 76 ? 0.272 0.120 -13.037 1.00 88.75 76 ALA A CA 1
ATOM 560 C C . ALA A 1 76 ? 1.072 -0.537 -11.893 1.00 88.75 76 ALA A C 1
ATOM 562 O O . ALA A 1 76 ? 0.695 -0.398 -10.728 1.00 88.75 76 ALA A O 1
ATOM 563 N N . ASN A 1 77 ? 2.145 -1.284 -12.189 1.00 89.88 77 ASN A N 1
ATOM 564 C CA . ASN A 1 77 ? 2.952 -1.928 -11.159 1.00 89.88 77 ASN A CA 1
ATOM 565 C C . ASN A 1 77 ? 3.926 -0.932 -10.505 1.00 89.88 77 ASN A C 1
ATOM 567 O O . ASN A 1 77 ? 4.803 -0.383 -11.167 1.00 89.88 77 ASN A O 1
ATOM 571 N N . THR A 1 78 ? 3.791 -0.734 -9.193 1.00 80.56 78 THR A N 1
ATOM 572 C CA . THR A 1 78 ? 4.625 0.180 -8.395 1.00 80.56 78 THR A CA 1
ATOM 573 C C . THR A 1 78 ? 5.697 -0.537 -7.566 1.00 80.56 78 THR A C 1
ATOM 575 O O . THR A 1 78 ? 6.232 0.069 -6.638 1.00 80.56 78 THR A O 1
ATOM 578 N N . THR A 1 79 ? 5.951 -1.830 -7.797 1.00 74.19 79 THR A N 1
ATOM 579 C CA . THR A 1 79 ? 6.992 -2.598 -7.082 1.00 74.19 79 THR A CA 1
ATOM 580 C C . THR A 1 79 ? 8.336 -2.558 -7.772 1.00 74.19 79 THR A C 1
ATOM 582 O O . THR A 1 79 ? 8.343 -2.783 -9.003 1.00 74.19 79 THR A O 1
#

Sequence (79 aa):
ATSPVTPDLGVVSDTFWRLPNVKRSAHPFAFAAAGPQAEQIISDPLPLPPHSPASPVARVHELDGQVLLLGVGHDANTT

Organism: Stutzerimonas stutzeri (NCBI:txid316)

Secondary structure (DSSP, 8-state):
--PPPPGGGHHHHHHHTTSTT-EE-SSTT--EE-STTHHHHT-SSPPSSTTSTTSHHHHHHHTT-----SS--GGG---

Radius of gyration: 12.37 Å; chains: 1; bounding box: 27×28×29 Å

Foldseek 3Di:
DPDADDVVLDDCQRVVCVDPQWDWADDPPIDIDHDDCRCVLNDDDQDVVNPDCVHSVVVCVVVVHDDDDDPDDCVSPPD